Protein AF-A0A5N5L9Y3-F1 (afdb_monomer_lite)

Foldseek 3Di:
DDLDDPLAACDGFPDPDDHLVSSVVVVVVCVVVVVDDLVRQQPDEAEAEGECRLVVRVCVVCVPPPDDVVVVVCCVVPVVCVVVSVVVRVVSVVVSVVSSVVSNRVHYDYYYPPCVCVVVCVVDPPCVVVVVVPPVPDDD

Sequence (140 aa):
MNFAFGGTGIFDTFINAPNMSTQIDFFQQLLEEKAYTKQDLNSSIALVSLAGNDYTTYIQRNGKLQVSLANYILFLAYGVGLPTFTTSLISQLSASLKRIHGFGVRKIASFFKNLFLLSAIAASPNELIQFYAQTDSYYC

InterPro domains:
  IPR036514 SGNH hydrolase superfamily [G3DSA:3.40.50.1110] (1-123)

Structure (mmCIF, N/CA/C/O backbone):
data_AF-A0A5N5L9Y3-F1
#
_entry.id   AF-A0A5N5L9Y3-F1
#
loop_
_atom_site.group_PDB
_atom_site.id
_atom_site.type_symbol
_atom_site.label_atom_id
_atom_site.label_alt_id
_atom_site.label_comp_id
_atom_site.label_asym_id
_atom_site.label_entity_id
_atom_site.label_seq_id
_atom_site.pdbx_PDB_ins_code
_atom_site.Cartn_x
_atom_site.Cartn_y
_atom_site.Cartn_z
_atom_site.occupancy
_atom_site.B_iso_or_equiv
_atom_site.auth_seq_id
_atom_site.auth_comp_id
_atom_site.auth_asym_id
_atom_site.auth_atom_id
_atom_site.pdbx_PDB_model_num
ATOM 1 N N . MET A 1 1 ? -2.492 -8.023 12.074 1.00 89.38 1 MET A N 1
ATOM 2 C CA . MET A 1 1 ? -3.130 -8.147 10.745 1.00 89.38 1 MET A CA 1
ATOM 3 C C . MET A 1 1 ? -2.068 -7.992 9.677 1.00 89.38 1 MET A C 1
ATOM 5 O O . MET A 1 1 ? -1.142 -7.221 9.900 1.00 89.38 1 MET A O 1
ATOM 9 N N . ASN A 1 2 ? -2.189 -8.699 8.555 1.00 94.94 2 ASN A N 1
ATOM 10 C CA . ASN A 1 2 ? -1.291 -8.537 7.415 1.00 94.94 2 ASN A CA 1
ATOM 11 C C . ASN A 1 2 ? -2.106 -8.529 6.117 1.00 94.94 2 ASN A C 1
ATOM 13 O O . ASN A 1 2 ? -2.824 -9.487 5.854 1.00 94.94 2 ASN A O 1
ATOM 17 N N . PHE A 1 3 ? -1.967 -7.462 5.332 1.00 95.94 3 PHE A N 1
ATOM 18 C CA . PHE A 1 3 ? -2.608 -7.304 4.023 1.00 95.94 3 PHE A CA 1
ATOM 19 C C . PHE A 1 3 ? -1.591 -7.325 2.874 1.00 95.94 3 PHE A C 1
ATOM 21 O O . PHE A 1 3 ? -1.976 -7.205 1.717 1.00 95.94 3 PHE A O 1
ATOM 28 N N . ALA A 1 4 ? -0.296 -7.460 3.179 1.00 93.44 4 ALA A N 1
ATOM 29 C CA . ALA A 1 4 ? 0.769 -7.353 2.197 1.00 93.44 4 ALA A CA 1
ATOM 30 C C . ALA A 1 4 ? 0.848 -8.594 1.303 1.00 93.44 4 ALA A C 1
ATOM 32 O O . ALA A 1 4 ? 1.017 -9.714 1.790 1.00 93.44 4 ALA A O 1
ATOM 33 N N . PHE A 1 5 ? 0.823 -8.371 -0.010 1.00 94.00 5 PHE A N 1
ATOM 34 C CA . PHE A 1 5 ? 1.150 -9.385 -1.008 1.00 94.00 5 PHE A CA 1
ATOM 35 C C . PHE A 1 5 ? 2.601 -9.220 -1.468 1.00 94.00 5 PHE A C 1
ATOM 37 O O . PHE A 1 5 ? 3.048 -8.140 -1.851 1.00 94.00 5 PHE A O 1
ATOM 44 N N . GLY A 1 6 ? 3.372 -10.307 -1.402 1.00 90.00 6 GLY A N 1
ATOM 45 C CA . GLY A 1 6 ? 4.766 -10.310 -1.840 1.00 90.00 6 GLY A CA 1
ATOM 46 C C . GLY A 1 6 ? 4.886 -10.049 -3.342 1.00 90.00 6 GLY A C 1
ATOM 47 O O . GLY A 1 6 ? 4.127 -10.595 -4.138 1.00 90.00 6 GLY A O 1
ATOM 48 N N . GLY A 1 7 ? 5.854 -9.220 -3.734 1.00 86.38 7 GLY A N 1
ATOM 49 C CA . GLY A 1 7 ? 6.125 -8.908 -5.140 1.00 86.38 7 GLY A CA 1
ATOM 50 C C . GLY A 1 7 ? 5.190 -7.870 -5.773 1.00 86.38 7 GLY A C 1
ATOM 51 O O . GLY A 1 7 ? 5.476 -7.424 -6.881 1.00 86.38 7 GLY A O 1
ATOM 52 N N . THR A 1 8 ? 4.137 -7.424 -5.078 1.00 93.25 8 THR A N 1
ATOM 53 C CA . THR A 1 8 ? 3.279 -6.317 -5.532 1.00 93.25 8 THR A CA 1
ATOM 54 C C . THR A 1 8 ? 3.880 -4.956 -5.176 1.00 93.25 8 THR A C 1
ATOM 56 O O . THR A 1 8 ? 4.885 -4.863 -4.462 1.00 93.25 8 THR A O 1
ATOM 59 N N . GLY A 1 9 ? 3.266 -3.889 -5.683 1.00 92.81 9 GLY A N 1
ATOM 60 C CA . GLY A 1 9 ? 3.698 -2.511 -5.479 1.00 92.81 9 GLY A CA 1
ATOM 61 C C . GLY A 1 9 ? 2.542 -1.577 -5.143 1.00 92.81 9 GLY A C 1
ATOM 62 O O . GLY A 1 9 ? 1.420 -2.013 -4.864 1.00 92.81 9 GLY A O 1
ATOM 63 N N . ILE A 1 10 ? 2.829 -0.279 -5.183 1.00 94.50 10 ILE A N 1
ATOM 64 C CA . ILE A 1 10 ? 1.796 0.762 -5.222 1.00 94.50 10 ILE A CA 1
ATOM 65 C C . ILE A 1 10 ? 0.987 0.640 -6.509 1.00 94.50 10 ILE A C 1
ATOM 67 O O . ILE A 1 10 ? -0.238 0.734 -6.474 1.00 94.50 10 ILE A O 1
ATOM 71 N N . PHE A 1 11 ? 1.677 0.394 -7.620 1.00 94.50 11 PHE A N 1
ATOM 72 C CA . PHE A 1 11 ? 1.086 0.141 -8.922 1.00 94.50 11 PHE A CA 1
ATOM 73 C C . PHE A 1 11 ? 1.116 -1.351 -9.264 1.00 94.50 11 PHE A C 1
ATOM 75 O O . PHE A 1 11 ? 1.724 -2.176 -8.573 1.00 94.50 11 PHE A O 1
ATOM 82 N N . ASP A 1 12 ? 0.470 -1.698 -10.376 1.00 94.62 12 ASP A N 1
ATOM 83 C CA . ASP A 1 12 ? 0.450 -3.067 -10.875 1.00 94.62 12 ASP A CA 1
ATOM 84 C C . ASP A 1 12 ? 1.827 -3.487 -11.385 1.00 94.62 12 ASP A C 1
ATOM 86 O O . ASP A 1 12 ? 2.390 -2.898 -12.318 1.00 94.62 12 ASP A O 1
ATOM 90 N N . THR A 1 13 ? 2.335 -4.563 -10.793 1.00 89.75 13 THR A N 1
ATOM 91 C CA . THR A 1 13 ? 3.637 -5.162 -11.108 1.00 89.75 13 THR A CA 1
ATOM 92 C C . THR A 1 13 ? 3.487 -6.316 -12.107 1.00 89.75 13 THR A C 1
ATOM 94 O O . THR A 1 13 ? 2.454 -6.457 -12.761 1.00 89.75 13 THR A O 1
ATOM 97 N N . PHE A 1 14 ? 4.516 -7.152 -12.263 1.00 86.31 14 PHE A N 1
ATOM 98 C CA . PHE A 1 14 ? 4.395 -8.425 -12.989 1.00 86.31 14 PHE A CA 1
ATOM 99 C C . PHE A 1 14 ? 3.682 -9.519 -12.195 1.00 86.31 14 PHE A C 1
ATOM 101 O O . PHE A 1 14 ? 3.284 -10.529 -12.771 1.00 86.31 14 PHE A O 1
ATOM 108 N N . ILE A 1 15 ? 3.524 -9.333 -10.885 1.00 89.00 15 ILE A N 1
ATOM 109 C CA . ILE A 1 15 ? 2.747 -10.238 -10.051 1.00 89.00 15 ILE A CA 1
ATOM 110 C C . ILE A 1 15 ? 1.278 -9.839 -10.161 1.00 89.00 15 ILE A C 1
ATOM 112 O O . ILE A 1 15 ? 0.908 -8.721 -9.803 1.00 89.00 15 ILE A O 1
ATOM 116 N N . ASN A 1 16 ? 0.447 -10.766 -10.640 1.00 93.06 16 ASN A N 1
ATOM 117 C CA . ASN A 1 16 ? -1.003 -10.600 -10.691 1.00 93.06 16 ASN A CA 1
ATOM 118 C C . ASN A 1 16 ? -1.613 -10.851 -9.302 1.00 93.06 16 ASN A C 1
ATOM 120 O O . ASN A 1 16 ? -2.180 -11.910 -9.037 1.00 93.06 16 ASN A O 1
ATOM 124 N N . ALA A 1 17 ? -1.411 -9.901 -8.395 1.00 95.19 17 ALA A N 1
ATOM 125 C CA . ALA A 1 17 ? -1.936 -9.919 -7.038 1.00 95.19 17 ALA A CA 1
ATOM 126 C C . ALA A 1 17 ? -2.328 -8.491 -6.605 1.00 95.19 17 ALA A C 1
ATOM 128 O O . ALA A 1 17 ? -1.900 -7.526 -7.244 1.00 95.19 17 ALA A O 1
ATOM 129 N N . PRO A 1 18 ? -3.129 -8.336 -5.534 1.00 97.44 18 PRO A N 1
ATOM 130 C CA . PRO A 1 18 ? -3.629 -7.039 -5.079 1.00 97.44 18 PRO A CA 1
ATOM 131 C C . PRO A 1 18 ? -2.515 -6.009 -4.852 1.00 97.44 18 PRO A C 1
ATOM 133 O O . PRO A 1 18 ? -1.620 -6.225 -4.035 1.00 97.44 18 PRO A O 1
ATOM 136 N N . ASN A 1 19 ? -2.580 -4.872 -5.547 1.00 96.50 19 ASN A N 1
ATOM 137 C CA . ASN A 1 19 ? -1.698 -3.723 -5.314 1.00 96.50 19 ASN A CA 1
ATOM 138 C C . ASN A 1 19 ? -2.026 -3.019 -3.981 1.00 96.50 19 ASN A C 1
ATOM 140 O O . ASN A 1 19 ? -3.033 -3.321 -3.339 1.00 96.50 19 ASN A O 1
ATOM 144 N N . MET A 1 20 ? -1.194 -2.062 -3.557 1.00 96.31 20 MET A N 1
ATOM 145 C CA . MET A 1 20 ? -1.341 -1.406 -2.249 1.00 96.31 20 MET A CA 1
ATOM 146 C C . MET A 1 20 ? -2.729 -0.789 -2.028 1.00 96.31 20 MET A C 1
ATOM 148 O O . MET A 1 20 ? -3.261 -0.898 -0.925 1.00 96.31 20 MET A O 1
ATOM 152 N N . SER A 1 21 ? -3.341 -0.183 -3.052 1.00 97.31 21 SER A N 1
ATOM 153 C CA . SER A 1 21 ? -4.691 0.377 -2.905 1.00 97.31 21 SER A CA 1
ATOM 154 C C . SER A 1 21 ? -5.707 -0.715 -2.581 1.00 97.31 21 SER A C 1
ATOM 156 O O . SER A 1 21 ? -6.468 -0.574 -1.630 1.00 97.31 21 SER A O 1
ATOM 158 N N . THR A 1 22 ? -5.652 -1.834 -3.303 1.00 98.12 22 THR A N 1
ATOM 159 C CA . THR A 1 22 ? -6.549 -2.976 -3.073 1.00 98.12 22 THR A CA 1
ATOM 160 C C . THR A 1 22 ? -6.315 -3.601 -1.691 1.00 98.12 22 THR A C 1
ATOM 162 O O . THR A 1 22 ? -7.254 -3.971 -0.993 1.00 98.12 22 THR A O 1
ATOM 165 N N . GLN A 1 23 ? -5.058 -3.673 -1.241 1.00 98.00 23 GLN A N 1
ATOM 166 C CA . GLN A 1 23 ? -4.718 -4.137 0.110 1.00 98.00 23 GLN A CA 1
ATOM 167 C C . GLN A 1 23 ? -5.301 -3.225 1.203 1.00 98.00 23 GLN A C 1
ATOM 169 O O . GLN A 1 23 ? -5.746 -3.709 2.243 1.00 98.00 23 GLN A O 1
ATOM 174 N N . ILE A 1 24 ? -5.326 -1.909 0.968 1.00 98.19 24 ILE A N 1
ATOM 175 C CA . ILE A 1 24 ? -5.968 -0.928 1.855 1.00 98.19 24 ILE A CA 1
ATOM 176 C C . ILE A 1 24 ? -7.494 -1.067 1.813 1.00 98.19 24 ILE A C 1
ATOM 178 O O . ILE A 1 24 ? -8.131 -0.910 2.853 1.00 98.19 24 ILE A O 1
ATOM 182 N N . ASP A 1 25 ? -8.077 -1.406 0.661 1.00 98.38 25 ASP A N 1
ATOM 183 C CA . ASP A 1 25 ? -9.515 -1.668 0.540 1.00 98.38 25 ASP A CA 1
ATOM 184 C C . ASP A 1 25 ? -9.934 -2.882 1.386 1.00 98.38 25 ASP A C 1
ATOM 186 O O . ASP A 1 25 ? -10.945 -2.818 2.083 1.00 98.38 25 ASP A O 1
ATOM 190 N N . PHE A 1 26 ? -9.119 -3.944 1.440 1.00 98.12 26 PHE A N 1
ATOM 191 C CA . PHE A 1 26 ? -9.367 -5.070 2.354 1.00 98.12 26 PHE A CA 1
ATOM 192 C C . PHE A 1 26 ? -9.358 -4.648 3.823 1.00 98.12 26 PHE A C 1
ATOM 194 O O . PHE A 1 26 ? -10.176 -5.120 4.612 1.00 98.12 26 PHE A O 1
ATOM 201 N N . PHE A 1 27 ? -8.449 -3.746 4.207 1.00 97.62 27 PHE A N 1
ATOM 202 C CA . PHE A 1 27 ? -8.464 -3.201 5.560 1.00 97.62 27 PHE A CA 1
ATOM 203 C C . PHE A 1 27 ? -9.729 -2.375 5.807 1.00 97.62 27 PHE A C 1
ATOM 205 O O . PHE A 1 27 ? -10.373 -2.564 6.835 1.00 97.62 27 PHE A O 1
ATOM 212 N N . GLN A 1 28 ? -10.118 -1.516 4.860 1.00 97.94 28 GLN A N 1
ATOM 213 C CA . GLN A 1 28 ? -11.337 -0.713 4.958 1.00 97.94 28 GLN A CA 1
ATOM 214 C C . GLN A 1 28 ? -12.583 -1.587 5.144 1.00 97.94 28 GLN A C 1
ATOM 216 O O . GLN A 1 28 ? -13.399 -1.287 6.013 1.00 97.94 28 GLN A O 1
ATOM 221 N N . GLN A 1 29 ? -12.694 -2.691 4.402 1.00 97.94 29 GLN A N 1
ATOM 222 C CA . GLN A 1 29 ? -13.818 -3.618 4.516 1.00 97.94 29 GLN A CA 1
ATOM 223 C C . GLN A 1 29 ? -13.984 -4.149 5.950 1.00 97.94 29 GLN A C 1
ATOM 225 O O . GLN A 1 29 ? -15.088 -4.136 6.490 1.00 97.94 29 GLN A O 1
ATOM 230 N N . LEU A 1 30 ? -12.892 -4.526 6.625 1.00 96.94 30 LEU A N 1
ATOM 231 C CA . LEU A 1 30 ? -12.959 -4.979 8.023 1.00 96.94 30 LEU A CA 1
ATOM 232 C C . LEU A 1 30 ? -13.457 -3.885 8.980 1.00 96.94 30 LEU A C 1
ATOM 234 O O . LEU A 1 30 ? -14.078 -4.182 10.003 1.00 96.94 30 LEU A O 1
ATOM 238 N N . LEU A 1 31 ? -13.195 -2.613 8.671 1.00 96.25 31 LEU A N 1
ATOM 239 C CA . LEU A 1 31 ? -13.703 -1.490 9.463 1.00 96.25 31 LEU A CA 1
ATOM 240 C C . LEU A 1 31 ? -15.201 -1.279 9.245 1.00 96.25 31 LEU A C 1
ATOM 242 O O . LEU A 1 31 ? -15.926 -1.009 10.202 1.00 96.25 31 LEU A O 1
ATOM 246 N N . GLU A 1 32 ? -15.667 -1.431 8.007 1.00 96.69 32 GLU A N 1
ATOM 247 C CA . GLU A 1 32 ? -17.088 -1.357 7.650 1.00 96.69 32 GLU A CA 1
ATOM 248 C C . GLU A 1 32 ? -17.889 -2.493 8.302 1.00 96.69 32 GLU A C 1
ATOM 250 O O . GLU A 1 32 ? -18.987 -2.270 8.818 1.00 96.69 32 GLU A O 1
ATOM 255 N N . GLU A 1 33 ? -17.287 -3.679 8.399 1.00 97.19 33 GLU A N 1
ATOM 256 C CA . GLU A 1 33 ? -17.811 -4.842 9.125 1.00 97.19 33 GLU A CA 1
ATOM 257 C C . GLU A 1 33 ? -17.705 -4.704 10.657 1.00 97.19 33 GLU A C 1
ATOM 259 O O . GLU A 1 33 ? -18.145 -5.583 11.398 1.00 97.19 33 GLU A O 1
ATOM 264 N N . LYS A 1 34 ? -17.164 -3.581 11.155 1.00 95.56 34 LYS A N 1
ATOM 265 C CA . LYS A 1 34 ? -16.968 -3.284 12.584 1.00 95.56 34 LYS A CA 1
ATOM 266 C C . LYS A 1 34 ? -16.127 -4.338 13.311 1.00 95.56 34 LYS A C 1
ATOM 268 O O . LYS A 1 34 ? -16.292 -4.530 14.515 1.00 95.56 34 LYS A O 1
ATOM 273 N N . ALA A 1 35 ? -15.190 -4.976 12.609 1.00 96.50 35 ALA A N 1
ATOM 274 C CA . ALA A 1 35 ? -14.263 -5.935 13.206 1.00 96.50 35 ALA A CA 1
ATOM 275 C C . ALA A 1 35 ? -13.325 -5.288 14.246 1.00 96.50 35 ALA A C 1
ATOM 277 O O . ALA A 1 35 ? -12.779 -5.987 15.097 1.00 96.50 35 ALA A O 1
ATOM 278 N N . TYR A 1 36 ? -13.156 -3.958 14.194 1.00 95.75 36 TYR A N 1
ATOM 279 C CA . TYR A 1 36 ? -12.317 -3.182 15.108 1.00 95.75 36 TYR A CA 1
ATOM 280 C C . TYR A 1 36 ? -13.039 -1.943 15.631 1.00 95.75 36 TYR A C 1
ATOM 282 O O . TYR A 1 36 ? -13.744 -1.242 14.901 1.00 95.75 36 TYR A O 1
ATOM 290 N N . THR A 1 37 ? -12.824 -1.636 16.907 1.00 96.25 37 THR A N 1
ATOM 291 C CA . THR A 1 37 ? -13.341 -0.425 17.543 1.00 96.25 37 THR A CA 1
ATOM 292 C C . THR A 1 37 ? -12.440 0.779 17.266 1.00 96.25 37 THR A C 1
ATOM 294 O O . THR A 1 37 ? -11.266 0.657 16.917 1.00 96.25 37 THR A O 1
ATOM 297 N N . LYS A 1 38 ? -12.953 1.992 17.512 1.00 94.38 38 LYS A N 1
ATOM 298 C CA . LYS A 1 38 ? -12.141 3.221 17.432 1.00 94.38 38 LYS A CA 1
ATOM 299 C C . LYS A 1 38 ? -10.925 3.192 18.366 1.00 94.38 38 LYS A C 1
ATOM 301 O O . LYS A 1 38 ? -9.901 3.789 18.043 1.00 94.38 38 LYS A O 1
ATOM 306 N N . GLN A 1 39 ? -11.037 2.529 19.518 1.00 96.62 39 GLN A N 1
ATOM 307 C CA . GLN A 1 39 ? -9.942 2.404 20.480 1.00 96.62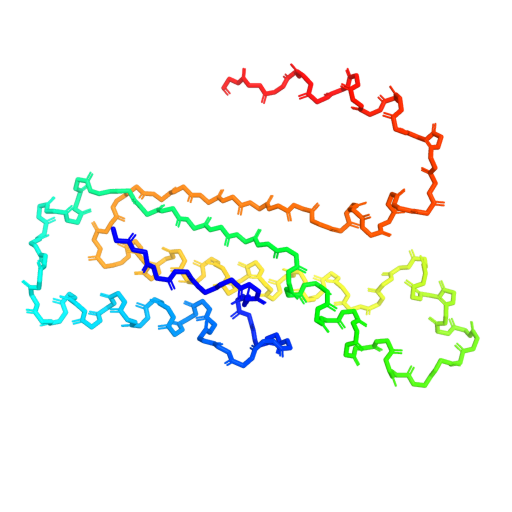 39 GLN A CA 1
ATOM 308 C C . GLN A 1 39 ? -8.842 1.471 19.959 1.00 96.62 39 GLN A C 1
ATOM 310 O O . GLN A 1 39 ? -7.660 1.805 20.079 1.00 96.62 39 GLN A O 1
ATOM 315 N N . ASP A 1 40 ? -9.222 0.363 19.317 1.00 96.56 40 ASP A N 1
ATOM 316 C CA . ASP A 1 40 ? -8.275 -0.551 18.668 1.00 96.56 40 ASP A CA 1
ATOM 317 C C . ASP A 1 40 ? -7.466 0.190 17.598 1.00 96.56 40 ASP A C 1
ATOM 319 O O . ASP A 1 40 ? -6.238 0.139 17.585 1.00 96.56 40 ASP A O 1
ATOM 323 N N . LEU A 1 41 ? -8.140 0.977 16.754 1.00 96.56 41 LEU A N 1
ATOM 324 C CA . LEU A 1 41 ? -7.481 1.746 15.694 1.00 96.56 41 LEU A CA 1
ATOM 325 C C . LEU A 1 41 ? -6.549 2.823 16.256 1.00 96.56 41 LEU A C 1
ATOM 327 O O . LEU A 1 41 ? -5.409 2.942 15.808 1.00 96.56 41 LEU A O 1
ATOM 331 N N . ASN A 1 42 ? -6.990 3.564 17.274 1.00 95.94 42 ASN A N 1
ATOM 332 C CA . ASN A 1 42 ? -6.197 4.637 17.878 1.00 95.94 42 ASN A CA 1
ATOM 333 C C . ASN A 1 42 ? -4.913 4.113 18.551 1.00 95.94 42 ASN A C 1
ATOM 335 O O . ASN A 1 42 ? -3.864 4.754 18.496 1.00 95.94 42 ASN A O 1
ATOM 339 N N . SER A 1 43 ? -4.983 2.927 19.159 1.00 96.50 43 SER A N 1
ATOM 340 C CA . SER A 1 43 ? -3.833 2.289 19.813 1.00 96.50 43 SER A CA 1
ATOM 341 C C . SER A 1 43 ? -2.917 1.519 18.852 1.00 96.50 43 SER A C 1
ATOM 343 O O . SER A 1 43 ? -1.779 1.213 19.215 1.00 96.50 43 SER A O 1
ATOM 345 N N . SER A 1 44 ? -3.374 1.246 17.628 1.00 96.38 44 SER A N 1
ATOM 346 C CA . SER A 1 44 ? -2.623 0.495 16.621 1.00 96.38 44 SER A CA 1
ATOM 347 C C . SER A 1 44 ? -1.503 1.297 15.944 1.00 96.38 44 SER A C 1
ATOM 349 O O . SER A 1 44 ? -1.456 2.531 15.977 1.00 96.38 44 SER A O 1
ATOM 351 N N . ILE A 1 45 ? -0.593 0.564 15.299 1.00 96.62 45 ILE A N 1
ATOM 352 C CA . ILE A 1 45 ? 0.438 1.102 14.411 1.00 96.62 45 ILE A CA 1
ATOM 353 C C . ILE A 1 45 ? 0.262 0.439 13.045 1.00 96.62 45 ILE A C 1
ATOM 355 O O . ILE A 1 45 ? 0.250 -0.790 12.956 1.00 96.62 45 ILE A O 1
ATOM 359 N N . ALA A 1 46 ? 0.165 1.235 11.981 1.00 96.81 46 ALA A N 1
ATOM 360 C CA . ALA A 1 46 ? 0.257 0.724 10.619 1.00 96.81 46 ALA A CA 1
ATOM 361 C C . ALA A 1 46 ? 1.718 0.712 10.166 1.00 96.81 46 ALA A C 1
ATOM 363 O O . ALA A 1 46 ? 2.389 1.745 10.171 1.00 96.81 46 ALA A O 1
ATOM 364 N N . LEU A 1 47 ? 2.194 -0.458 9.747 1.00 95.31 47 LEU A N 1
ATOM 365 C CA . LEU A 1 47 ? 3.485 -0.615 9.092 1.00 95.31 47 LEU A CA 1
ATOM 366 C C . LEU A 1 47 ? 3.267 -0.673 7.579 1.00 95.31 47 LEU A C 1
ATOM 368 O O . LEU A 1 47 ? 2.636 -1.604 7.083 1.00 95.31 47 LEU A O 1
ATOM 372 N N . VAL A 1 48 ? 3.798 0.308 6.851 1.00 93.06 48 VAL A N 1
ATOM 373 C CA . VAL A 1 48 ? 3.714 0.376 5.387 1.00 93.06 48 VAL A CA 1
ATOM 374 C C . VAL A 1 48 ? 5.115 0.246 4.808 1.00 93.06 48 VAL A C 1
ATOM 376 O O . VAL A 1 48 ? 6.004 1.035 5.115 1.00 93.06 48 VAL A O 1
ATOM 379 N N . SER A 1 49 ? 5.331 -0.765 3.973 1.00 89.50 49 SER A N 1
ATOM 380 C CA . SER A 1 49 ? 6.631 -1.017 3.352 1.00 89.50 49 SER A CA 1
ATOM 381 C C . SER A 1 49 ? 6.524 -0.870 1.847 1.00 89.50 49 SER A C 1
ATOM 383 O O . SER A 1 49 ? 5.681 -1.510 1.217 1.00 89.50 49 SER A O 1
ATOM 385 N N . LEU A 1 50 ? 7.399 -0.044 1.277 1.00 81.75 50 LEU A N 1
ATOM 386 C CA . LEU A 1 50 ? 7.607 0.025 -0.155 1.00 81.75 50 LEU A CA 1
ATOM 387 C C . LEU A 1 50 ? 8.921 -0.661 -0.536 1.00 81.75 50 LEU A C 1
ATOM 389 O O . LEU A 1 50 ? 10.010 -0.254 -0.121 1.00 81.75 50 LEU A O 1
ATOM 393 N N . ALA A 1 51 ? 8.799 -1.688 -1.371 1.00 78.56 51 ALA A N 1
ATOM 394 C CA . ALA A 1 51 ? 9.916 -2.382 -1.993 1.00 78.56 51 ALA A CA 1
ATOM 395 C C . ALA A 1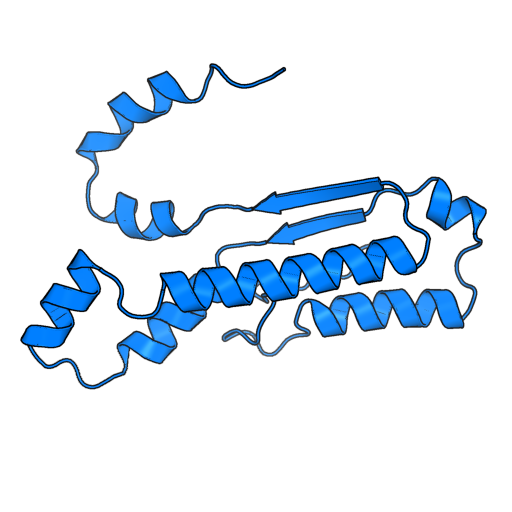 51 ? 10.155 -1.887 -3.431 1.00 78.56 51 ALA A C 1
ATOM 397 O O . ALA A 1 51 ? 9.338 -1.187 -4.022 1.00 78.56 51 ALA A O 1
ATOM 398 N N . GLY A 1 52 ? 11.267 -2.305 -4.037 1.00 77.94 52 GLY A N 1
ATOM 399 C CA . GLY A 1 52 ? 11.644 -1.925 -5.404 1.00 77.94 52 GLY A CA 1
ATOM 400 C C . GLY A 1 52 ? 10.842 -2.575 -6.540 1.00 77.94 52 GLY A C 1
ATOM 401 O O . GLY A 1 52 ? 11.303 -2.540 -7.681 1.00 77.94 52 GLY A O 1
ATOM 402 N N . ASN A 1 53 ? 9.683 -3.184 -6.270 1.00 87.00 53 ASN A N 1
ATOM 403 C CA . ASN A 1 53 ? 8.895 -3.899 -7.285 1.00 87.00 53 ASN A CA 1
ATOM 404 C C . ASN A 1 53 ? 8.322 -2.943 -8.341 1.00 87.00 53 ASN A C 1
ATOM 406 O O . ASN A 1 53 ? 8.368 -3.243 -9.535 1.00 87.00 53 ASN A O 1
ATOM 410 N N . ASP A 1 54 ? 7.849 -1.770 -7.913 1.00 88.56 54 ASP A N 1
ATOM 411 C CA . ASP A 1 54 ? 7.366 -0.702 -8.792 1.00 88.56 54 ASP A CA 1
ATOM 412 C C . ASP A 1 54 ? 8.473 -0.215 -9.739 1.00 88.56 54 ASP A C 1
ATOM 414 O O . ASP A 1 54 ? 8.278 -0.151 -10.952 1.00 88.56 54 ASP A O 1
ATOM 418 N N . TYR A 1 55 ? 9.670 0.038 -9.202 1.00 81.88 55 TYR A N 1
ATOM 419 C CA . TYR A 1 55 ? 10.842 0.433 -9.989 1.00 81.88 55 TYR A CA 1
ATOM 420 C C . TYR A 1 55 ? 11.281 -0.653 -10.971 1.00 81.88 55 TYR A C 1
ATOM 422 O O . TYR A 1 55 ? 11.501 -0.363 -12.145 1.00 81.88 55 TYR A O 1
ATOM 430 N N . THR A 1 56 ? 11.358 -1.906 -10.519 1.00 79.38 56 THR A N 1
ATOM 431 C CA . THR A 1 56 ? 11.710 -3.049 -11.378 1.00 79.38 56 THR A CA 1
ATOM 432 C C . THR A 1 56 ? 10.707 -3.191 -12.523 1.00 79.38 56 THR A C 1
ATOM 434 O O . THR A 1 56 ? 11.096 -3.357 -13.678 1.00 79.38 56 THR A O 1
ATOM 437 N N . THR A 1 57 ? 9.413 -3.051 -12.221 1.00 84.12 57 THR A N 1
ATOM 438 C CA . THR A 1 57 ? 8.340 -3.107 -13.220 1.00 84.12 57 THR A CA 1
ATOM 439 C C . THR A 1 57 ? 8.435 -1.957 -14.212 1.00 84.12 57 THR A C 1
ATOM 441 O O . THR A 1 57 ? 8.380 -2.186 -15.420 1.00 84.12 57 THR A O 1
ATOM 444 N N . TYR A 1 58 ? 8.617 -0.730 -13.723 1.00 82.56 58 TYR A N 1
ATOM 445 C CA . TYR A 1 58 ? 8.777 0.452 -14.561 1.00 82.56 58 TYR A CA 1
ATOM 446 C C . TYR A 1 58 ? 9.966 0.302 -15.514 1.00 82.56 58 TYR A C 1
ATOM 448 O O . TYR A 1 58 ? 9.815 0.501 -16.718 1.00 82.56 58 TYR A O 1
ATOM 456 N N . ILE A 1 59 ? 11.128 -0.111 -15.004 1.00 76.69 59 ILE A N 1
ATOM 457 C CA . ILE A 1 59 ? 12.342 -0.314 -15.800 1.00 76.69 59 ILE A CA 1
ATOM 458 C C . ILE A 1 59 ? 12.120 -1.386 -16.872 1.00 76.69 59 ILE A C 1
ATOM 460 O O . ILE A 1 59 ? 12.426 -1.156 -18.036 1.00 76.69 59 ILE A O 1
ATOM 464 N N . GLN A 1 60 ? 11.546 -2.537 -16.521 1.00 75.25 60 GLN A N 1
ATOM 465 C CA . GLN A 1 60 ? 11.353 -3.634 -17.474 1.00 75.25 60 GLN A CA 1
ATOM 466 C C . GLN A 1 60 ? 10.259 -3.354 -18.517 1.00 75.25 60 GLN A C 1
ATOM 468 O O . GLN A 1 60 ? 10.380 -3.801 -19.658 1.00 75.25 60 GLN A O 1
ATOM 473 N N . ARG A 1 61 ? 9.193 -2.620 -18.163 1.00 79.38 61 ARG A N 1
ATOM 474 C CA . ARG A 1 61 ? 8.145 -2.220 -19.120 1.00 79.38 61 ARG A CA 1
ATOM 475 C C . ARG A 1 61 ? 8.643 -1.139 -20.079 1.00 79.38 61 ARG A C 1
ATOM 477 O O . ARG A 1 61 ? 8.395 -1.243 -21.276 1.00 79.38 61 ARG A O 1
ATOM 484 N N . ASN A 1 62 ? 9.380 -0.149 -19.577 1.00 70.75 62 ASN A N 1
ATOM 485 C CA . ASN A 1 62 ? 9.873 0.967 -20.390 1.00 70.75 62 ASN A CA 1
ATOM 486 C C . ASN A 1 62 ? 11.195 0.664 -21.111 1.00 70.75 62 ASN A C 1
ATOM 488 O O . ASN A 1 62 ? 11.467 1.252 -22.150 1.00 70.75 62 ASN A O 1
ATOM 492 N N . GLY A 1 63 ? 11.976 -0.314 -20.647 1.00 55.88 63 GLY A N 1
ATOM 493 C CA . GLY A 1 63 ? 13.154 -0.833 -21.353 1.00 55.88 63 GLY A CA 1
ATOM 494 C C . GLY A 1 63 ? 12.828 -1.603 -22.641 1.00 55.88 63 GLY A C 1
ATOM 495 O O . GLY A 1 63 ? 13.734 -1.938 -23.396 1.00 55.88 63 GLY A O 1
ATOM 496 N N . LYS A 1 64 ? 11.541 -1.870 -22.919 1.00 51.62 64 LYS A N 1
ATOM 497 C CA . LYS A 1 64 ? 11.052 -2.402 -24.205 1.00 51.62 64 LYS A CA 1
ATOM 498 C C . LYS A 1 64 ? 10.722 -1.311 -25.235 1.00 51.62 64 LYS A C 1
ATOM 500 O O . LYS A 1 64 ? 10.320 -1.646 -26.349 1.00 51.62 64 LYS A O 1
ATOM 505 N N . LEU A 1 65 ? 10.887 -0.026 -24.903 1.00 45.59 65 LEU A N 1
ATOM 506 C CA . LEU A 1 65 ? 10.922 1.038 -25.910 1.00 45.59 65 LEU A CA 1
ATOM 507 C C . LEU A 1 65 ? 12.122 0.767 -26.824 1.00 45.59 65 LEU A C 1
ATOM 509 O O . LEU A 1 65 ? 13.237 0.631 -26.329 1.00 45.59 65 LEU A O 1
ATOM 513 N N . GLN A 1 66 ? 11.885 0.637 -28.134 1.00 43.44 66 GLN A N 1
ATOM 514 C CA . GLN A 1 66 ? 12.911 0.338 -29.139 1.00 43.44 66 GLN A CA 1
ATOM 515 C C . GLN A 1 66 ? 14.186 1.146 -28.871 1.00 43.44 66 GLN A C 1
ATOM 517 O O . GLN A 1 66 ? 14.207 2.377 -28.965 1.00 43.44 66 GLN A O 1
ATOM 522 N N . VAL A 1 67 ? 15.240 0.435 -28.479 1.00 46.91 67 VAL A N 1
ATOM 523 C CA . VAL A 1 67 ? 16.509 1.031 -28.082 1.00 46.91 67 VAL A CA 1
ATOM 524 C C . VAL A 1 67 ? 17.214 1.515 -29.345 1.00 46.91 67 VAL A C 1
ATOM 526 O O . VAL A 1 67 ? 17.924 0.769 -30.010 1.00 46.91 67 VAL A O 1
ATOM 529 N N . SER A 1 68 ? 17.011 2.784 -29.689 1.00 53.91 68 SER A N 1
ATOM 530 C CA . SER A 1 68 ? 17.996 3.527 -30.471 1.00 53.91 68 SER A CA 1
ATOM 531 C C . SER A 1 68 ? 19.232 3.745 -29.595 1.00 53.91 68 SER A C 1
ATOM 533 O O . SER A 1 68 ? 19.101 4.034 -28.404 1.00 53.91 68 SER A O 1
ATOM 535 N N . LEU A 1 69 ? 20.431 3.635 -30.170 1.00 55.97 69 LEU A N 1
ATOM 536 C CA . LEU A 1 69 ? 21.711 3.792 -29.465 1.00 55.97 69 LEU A CA 1
ATOM 537 C C . LEU A 1 69 ? 21.801 5.125 -28.681 1.00 55.97 69 LEU A C 1
ATOM 539 O O . LEU A 1 69 ? 22.442 5.190 -27.636 1.00 55.97 6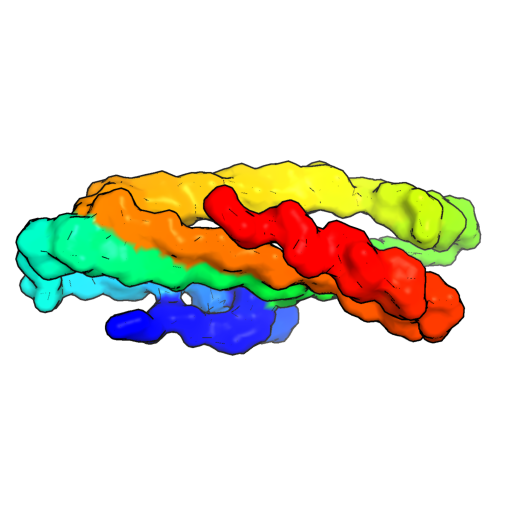9 LEU A O 1
ATOM 543 N N . ALA A 1 70 ? 21.082 6.162 -29.129 1.00 54.47 70 ALA A N 1
ATOM 544 C CA . ALA A 1 70 ? 20.961 7.446 -28.434 1.00 54.47 70 ALA A CA 1
ATOM 545 C C . ALA A 1 70 ? 20.103 7.374 -27.151 1.00 54.47 70 ALA A C 1
ATOM 547 O O . ALA A 1 70 ? 20.433 7.997 -26.142 1.00 54.47 70 ALA A O 1
ATOM 548 N N . ASN A 1 71 ? 19.038 6.566 -27.156 1.00 53.66 71 ASN A N 1
ATOM 549 C CA . ASN A 1 71 ? 18.192 6.338 -25.981 1.00 53.66 71 ASN A CA 1
ATOM 550 C C . ASN A 1 71 ? 18.872 5.420 -24.966 1.00 53.66 71 ASN A C 1
ATOM 552 O O . ASN A 1 71 ? 18.602 5.548 -23.779 1.00 53.66 71 ASN A O 1
ATOM 556 N N . TYR A 1 72 ? 19.776 4.539 -25.406 1.00 54.34 72 TYR A N 1
ATOM 557 C CA . TYR A 1 72 ? 20.580 3.713 -24.506 1.00 54.34 72 TYR A CA 1
ATOM 558 C C . TYR A 1 72 ? 21.457 4.586 -23.605 1.00 54.34 72 TYR A C 1
ATOM 560 O O . TYR A 1 72 ? 21.378 4.476 -22.389 1.00 54.34 72 TYR A O 1
ATOM 568 N N . ILE A 1 73 ? 22.211 5.531 -24.174 1.00 57.09 73 ILE A N 1
ATOM 569 C CA . ILE A 1 73 ? 23.101 6.400 -23.389 1.00 57.09 73 ILE A CA 1
ATOM 570 C C . ILE A 1 73 ? 22.308 7.314 -22.441 1.00 57.09 73 ILE A C 1
ATOM 572 O O . ILE A 1 73 ? 22.694 7.459 -21.286 1.00 57.09 73 ILE A O 1
ATOM 576 N N . LEU A 1 74 ? 21.165 7.867 -22.865 1.00 51.50 74 LEU A N 1
ATOM 577 C CA . LEU A 1 74 ? 20.301 8.668 -21.982 1.00 51.50 74 LEU A CA 1
ATOM 578 C C . LEU A 1 74 ? 19.581 7.830 -20.914 1.00 51.50 74 LEU A C 1
ATOM 580 O O . LEU A 1 74 ? 19.362 8.309 -19.805 1.00 51.50 74 LEU A O 1
A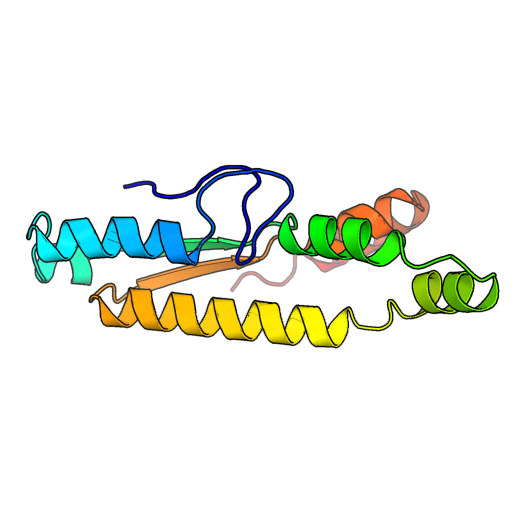TOM 584 N N . PHE A 1 75 ? 19.223 6.583 -21.216 1.00 55.34 75 PHE A N 1
ATOM 585 C CA . PHE A 1 75 ? 18.658 5.652 -20.242 1.00 55.34 75 PHE A CA 1
ATOM 586 C C . PHE A 1 75 ? 19.703 5.249 -19.194 1.00 55.34 75 PHE A C 1
ATOM 588 O O . PHE A 1 75 ? 19.394 5.279 -18.005 1.00 55.34 75 PHE A O 1
ATOM 595 N N . LEU A 1 76 ? 20.942 4.966 -19.617 1.00 56.06 76 LEU A N 1
ATOM 596 C CA . LEU A 1 76 ? 22.048 4.638 -18.715 1.00 56.06 76 LEU A CA 1
ATOM 597 C C . LEU A 1 76 ? 22.529 5.844 -17.894 1.00 56.06 76 LEU A C 1
ATOM 599 O O . LEU A 1 76 ? 22.938 5.662 -16.752 1.00 56.06 76 LEU A O 1
ATOM 603 N N . ALA A 1 77 ? 22.474 7.058 -18.450 1.00 51.00 77 ALA A N 1
ATOM 604 C CA . ALA A 1 77 ? 22.960 8.265 -17.783 1.00 51.00 77 ALA A CA 1
ATOM 605 C C . ALA A 1 77 ? 21.888 9.003 -16.956 1.00 51.00 77 ALA A C 1
ATOM 607 O O . ALA A 1 77 ? 22.229 9.619 -15.950 1.00 51.00 77 ALA A O 1
ATOM 608 N N . TYR A 1 78 ? 20.607 8.965 -17.356 1.00 50.22 78 TYR A N 1
ATOM 609 C CA . TYR A 1 78 ? 19.573 9.850 -16.790 1.00 50.22 78 TYR A CA 1
ATOM 610 C C . TYR A 1 78 ? 18.200 9.218 -16.546 1.00 50.22 78 TYR A C 1
ATOM 612 O O . TYR A 1 78 ? 17.346 9.892 -15.971 1.00 50.22 78 TYR A O 1
ATOM 620 N N . GLY A 1 79 ? 17.951 7.967 -16.959 1.00 57.28 79 GLY A N 1
ATOM 621 C CA . GLY A 1 79 ? 16.673 7.290 -16.717 1.00 57.28 79 GLY A CA 1
ATOM 622 C C . GLY A 1 79 ? 15.465 8.172 -17.052 1.00 57.28 79 GLY A C 1
ATOM 623 O O . GLY A 1 79 ? 14.659 8.465 -16.172 1.00 57.28 79 GLY A O 1
ATOM 624 N N . VAL A 1 80 ? 15.367 8.668 -18.291 1.00 57.56 80 VAL A N 1
ATOM 625 C CA . VAL A 1 80 ? 14.298 9.592 -18.715 1.00 57.56 80 VAL A CA 1
ATOM 626 C C . VAL A 1 80 ? 12.924 9.064 -18.260 1.00 57.56 80 VAL A C 1
ATOM 628 O O . VAL A 1 80 ? 12.532 7.943 -18.580 1.00 57.56 80 VAL A O 1
ATOM 631 N N . GLY A 1 81 ? 12.217 9.854 -17.444 1.00 69.50 81 GLY A N 1
ATOM 632 C CA . GLY A 1 81 ? 10.915 9.510 -16.854 1.00 69.50 81 GLY A CA 1
ATOM 633 C C . GLY A 1 81 ? 10.961 8.862 -15.462 1.00 69.50 81 GLY A C 1
ATOM 634 O O . GLY A 1 81 ? 9.942 8.852 -14.776 1.00 69.50 81 GLY A O 1
ATOM 635 N N . LEU A 1 82 ? 12.122 8.400 -14.990 1.00 74.06 82 LEU A N 1
ATOM 636 C CA . LEU A 1 82 ? 12.278 7.856 -13.641 1.00 74.06 82 LEU A CA 1
ATOM 637 C C . LEU A 1 82 ? 11.962 8.893 -12.551 1.00 74.06 82 LEU A C 1
ATOM 639 O O . LEU A 1 82 ? 11.194 8.546 -11.660 1.00 74.06 82 LEU A O 1
ATOM 643 N N . PRO A 1 83 ? 12.422 10.163 -12.621 1.00 75.25 83 PRO A N 1
ATOM 644 C CA . PRO A 1 83 ? 12.023 11.171 -11.638 1.00 75.25 83 PRO A CA 1
ATOM 645 C C . PRO A 1 83 ? 10.507 11.392 -11.610 1.00 75.25 83 PRO A C 1
ATOM 647 O O . PRO A 1 83 ? 9.908 11.423 -10.540 1.00 75.25 83 PRO A O 1
ATOM 650 N N . THR A 1 84 ? 9.863 11.471 -12.779 1.00 80.19 84 THR A N 1
ATOM 651 C CA . THR A 1 84 ? 8.403 11.611 -12.893 1.00 80.19 84 THR A CA 1
ATOM 652 C C . THR A 1 84 ? 7.676 10.404 -12.302 1.00 80.19 84 THR A C 1
ATOM 654 O O . THR A 1 84 ? 6.696 10.565 -11.573 1.00 80.19 84 THR A O 1
ATOM 657 N N . PHE A 1 85 ? 8.174 9.194 -12.563 1.00 82.44 85 PHE A N 1
ATOM 658 C CA . PHE A 1 85 ? 7.655 7.970 -11.965 1.00 82.44 85 PHE A CA 1
ATOM 659 C C . PHE A 1 85 ? 7.823 7.967 -10.443 1.00 82.44 85 PHE A C 1
ATOM 661 O O . PHE A 1 85 ? 6.857 7.712 -9.729 1.00 82.44 85 PHE A O 1
ATOM 668 N N . THR A 1 86 ? 9.004 8.330 -9.934 1.00 82.38 86 THR A N 1
ATOM 669 C CA . THR A 1 86 ? 9.267 8.489 -8.500 1.00 82.38 86 THR A CA 1
ATOM 670 C C . THR A 1 86 ? 8.300 9.491 -7.873 1.00 82.38 86 THR A C 1
ATOM 672 O O . THR A 1 86 ? 7.722 9.202 -6.828 1.00 82.38 86 THR A O 1
ATOM 675 N N . THR A 1 87 ? 8.057 10.639 -8.514 1.00 82.94 87 THR A N 1
ATOM 676 C CA . THR A 1 87 ? 7.076 11.627 -8.043 1.00 82.94 87 THR A CA 1
ATOM 677 C C . THR A 1 87 ? 5.666 11.037 -7.982 1.00 82.94 87 THR A C 1
ATOM 679 O O . THR A 1 87 ? 4.975 11.218 -6.980 1.00 82.94 87 THR A O 1
ATOM 682 N N . SER A 1 88 ? 5.243 10.301 -9.013 1.00 88.69 88 SER A N 1
ATOM 683 C CA . SER A 1 88 ? 3.937 9.628 -9.038 1.00 88.69 88 SER A CA 1
ATOM 684 C C . SER A 1 88 ? 3.808 8.584 -7.923 1.00 88.69 88 SER A C 1
ATOM 686 O O . SER A 1 88 ? 2.817 8.568 -7.193 1.00 88.69 88 SER A O 1
ATOM 688 N N . LEU A 1 89 ? 4.848 7.774 -7.726 1.00 89.06 89 LEU A N 1
ATOM 689 C CA . LEU A 1 89 ? 4.922 6.752 -6.688 1.00 89.06 89 LEU A CA 1
ATOM 690 C C . LEU A 1 89 ? 4.829 7.371 -5.287 1.00 89.06 89 LEU A C 1
ATOM 692 O O . LEU A 1 89 ? 4.027 6.925 -4.468 1.00 89.06 89 LEU A O 1
ATOM 696 N N . ILE A 1 90 ? 5.590 8.436 -5.016 1.00 88.06 90 ILE A N 1
ATOM 697 C CA . ILE A 1 90 ? 5.535 9.164 -3.738 1.00 88.06 90 ILE A CA 1
ATOM 698 C C . ILE A 1 90 ? 4.152 9.792 -3.525 1.00 88.06 90 ILE A C 1
ATOM 700 O O . ILE A 1 90 ? 3.622 9.748 -2.414 1.00 88.06 90 ILE A O 1
ATOM 704 N N . SER A 1 91 ? 3.546 10.352 -4.576 1.00 90.56 91 SER A N 1
ATOM 705 C CA . SER A 1 91 ? 2.206 10.942 -4.507 1.00 90.56 91 SER A CA 1
ATOM 706 C C . SER A 1 91 ? 1.156 9.904 -4.097 1.00 90.56 91 SER A C 1
ATOM 708 O O . SER A 1 91 ? 0.397 10.129 -3.150 1.00 90.56 91 SER A O 1
ATOM 710 N N . GLN A 1 92 ? 1.173 8.732 -4.734 1.00 94.31 92 GLN A N 1
ATOM 711 C CA . GLN A 1 92 ? 0.246 7.644 -4.425 1.00 94.31 92 GLN A CA 1
ATOM 712 C C . GLN A 1 92 ? 0.509 7.007 -3.060 1.00 94.31 92 GLN A C 1
ATOM 714 O O . GLN A 1 92 ? -0.440 6.689 -2.336 1.00 94.31 92 GLN A O 1
ATOM 719 N N . LEU A 1 93 ? 1.776 6.893 -2.644 1.00 92.81 93 LEU A N 1
ATOM 720 C CA . LEU A 1 93 ? 2.085 6.479 -1.279 1.00 92.81 93 LEU A CA 1
ATOM 721 C C . LEU A 1 93 ? 1.503 7.475 -0.277 1.00 92.81 93 LEU A C 1
ATOM 723 O O . LEU A 1 93 ? 0.831 7.072 0.665 1.00 92.81 93 LEU A O 1
ATOM 727 N N . SER A 1 94 ? 1.722 8.775 -0.484 1.00 93.25 94 SER A N 1
ATOM 728 C CA . SER A 1 94 ? 1.203 9.816 0.406 1.00 93.25 94 SER A CA 1
ATOM 729 C C . SER A 1 94 ? -0.321 9.747 0.523 1.00 93.25 94 SER A C 1
ATOM 731 O O . SER A 1 94 ? -0.852 9.810 1.632 1.00 93.25 94 SER A O 1
ATOM 733 N N . ALA A 1 95 ? -1.028 9.557 -0.596 1.00 95.06 95 ALA A N 1
ATOM 734 C CA . ALA A 1 95 ? -2.476 9.360 -0.601 1.00 95.06 95 ALA A CA 1
ATOM 735 C C . ALA A 1 95 ? -2.888 8.114 0.204 1.00 95.06 95 ALA A C 1
ATOM 737 O O . ALA A 1 95 ? -3.797 8.187 1.032 1.00 95.06 95 ALA A O 1
ATOM 738 N N . SER A 1 96 ? -2.165 7.007 0.036 1.00 95.19 96 SER A N 1
ATOM 739 C CA . SER A 1 96 ? -2.387 5.754 0.766 1.00 95.19 96 SER A CA 1
ATOM 740 C C . SER A 1 96 ? -2.189 5.915 2.279 1.00 95.19 96 SER A C 1
ATOM 742 O O . SER A 1 96 ? -3.053 5.521 3.063 1.00 95.19 96 SER A O 1
ATOM 744 N N . LEU A 1 97 ? -1.104 6.570 2.711 1.00 95.56 97 LEU A N 1
ATOM 745 C CA . LEU A 1 97 ? -0.845 6.838 4.131 1.00 95.56 97 LEU A CA 1
ATOM 746 C C . LEU A 1 97 ? -1.913 7.757 4.737 1.00 95.56 97 LEU A C 1
ATOM 748 O O . LEU A 1 97 ? -2.382 7.511 5.848 1.00 95.56 97 LEU A O 1
ATOM 752 N N . LYS A 1 98 ? -2.347 8.790 4.000 1.00 96.38 98 LYS A N 1
ATOM 753 C CA . LYS A 1 98 ? -3.451 9.668 4.422 1.00 96.38 98 LYS A CA 1
ATOM 754 C C . LYS A 1 98 ? -4.755 8.894 4.584 1.00 96.38 98 LYS A C 1
ATOM 756 O O . LYS A 1 98 ? -5.485 9.151 5.536 1.00 96.38 98 LYS A O 1
ATOM 761 N N . ARG A 1 99 ? -5.032 7.941 3.692 1.00 97.69 99 ARG A N 1
ATOM 762 C CA . ARG A 1 99 ? -6.224 7.089 3.750 1.00 97.69 99 ARG A CA 1
ATOM 763 C C . ARG A 1 99 ? -6.210 6.197 4.997 1.00 97.69 99 ARG A C 1
ATOM 765 O O . ARG A 1 99 ? -7.165 6.230 5.764 1.00 97.69 99 ARG A O 1
ATOM 772 N N . ILE A 1 100 ? -5.088 5.525 5.276 1.00 96.94 100 ILE A N 1
ATOM 773 C CA . ILE A 1 100 ? -4.896 4.719 6.498 1.00 96.94 100 ILE A CA 1
ATOM 774 C C . ILE A 1 100 ? -5.036 5.577 7.765 1.00 96.94 100 ILE A C 1
ATOM 776 O O . ILE A 1 100 ? -5.714 5.180 8.711 1.00 96.94 100 ILE A O 1
ATOM 780 N N . HIS A 1 101 ? -4.439 6.772 7.786 1.00 96.38 101 HIS A N 1
ATOM 781 C CA . HIS A 1 101 ? -4.598 7.693 8.913 1.00 96.38 101 HIS A CA 1
ATOM 782 C C . HIS A 1 101 ? -6.062 8.134 9.080 1.00 96.38 101 HIS A C 1
ATOM 784 O O . HIS A 1 101 ? -6.578 8.200 10.196 1.00 96.38 101 HIS A O 1
ATOM 790 N N . GLY A 1 102 ? -6.754 8.394 7.965 1.00 97.00 102 GLY A N 1
ATOM 791 C CA . GLY A 1 102 ? -8.173 8.750 7.924 1.00 97.00 102 GLY A CA 1
ATOM 792 C C . GLY A 1 102 ? -9.100 7.665 8.475 1.00 97.00 102 GLY A C 1
ATOM 793 O O . GLY A 1 102 ? -10.154 7.990 9.015 1.00 97.00 102 GLY A O 1
ATOM 794 N N . PHE A 1 103 ? -8.686 6.398 8.431 1.00 96.81 103 PHE A N 1
ATOM 795 C CA . PHE A 1 103 ? -9.417 5.290 9.047 1.00 96.81 103 PHE A CA 1
ATOM 796 C C . PHE A 1 103 ? -9.365 5.286 10.582 1.00 96.81 103 PHE A C 1
ATOM 798 O O . PHE A 1 103 ? -10.154 4.595 11.217 1.00 96.81 103 PHE A O 1
ATOM 805 N N . GLY A 1 104 ? -8.477 6.073 11.198 1.00 95.88 104 GLY A N 1
ATOM 806 C CA . GLY A 1 104 ? -8.354 6.192 12.654 1.00 95.88 104 GLY A CA 1
ATOM 807 C C . GLY A 1 104 ? -7.046 5.647 13.226 1.00 95.88 104 GLY A C 1
ATOM 808 O O . GLY A 1 104 ? -6.815 5.787 14.427 1.00 95.88 104 GLY A O 1
ATOM 809 N N . VAL A 1 105 ? -6.170 5.083 12.387 1.00 96.94 105 VAL A N 1
ATOM 810 C CA . VAL A 1 105 ? -4.826 4.656 12.796 1.00 96.94 105 VAL A CA 1
ATOM 811 C C . VAL A 1 105 ? -3.936 5.884 12.987 1.00 96.94 105 VAL A C 1
ATOM 813 O O . VAL A 1 105 ? -3.586 6.571 12.031 1.00 96.94 105 VAL A O 1
ATOM 816 N N . ARG A 1 106 ? -3.558 6.184 14.234 1.00 95.19 106 ARG A N 1
ATOM 817 C CA . ARG A 1 106 ? -2.833 7.428 14.564 1.00 95.19 106 ARG A CA 1
ATOM 818 C C . ARG A 1 106 ? -1.327 7.349 14.357 1.00 95.19 106 ARG A C 1
ATOM 820 O O . ARG A 1 106 ? -0.681 8.386 14.237 1.00 95.19 106 ARG A O 1
ATOM 827 N N . LYS A 1 107 ? -0.768 6.140 14.338 1.00 97.19 107 LYS A N 1
ATOM 828 C CA . LYS A 1 107 ? 0.671 5.897 14.219 1.00 97.19 107 LYS A CA 1
ATOM 829 C C . LYS A 1 107 ? 0.943 5.126 12.936 1.00 97.19 107 LYS A C 1
ATOM 831 O O . LYS A 1 107 ? 0.418 4.031 12.747 1.00 97.19 107 LYS A O 1
ATOM 836 N N . ILE A 1 108 ? 1.773 5.691 12.068 1.00 95.50 108 ILE A N 1
ATOM 837 C CA . ILE A 1 108 ? 2.168 5.072 10.805 1.00 95.50 108 ILE A CA 1
ATOM 838 C C . ILE A 1 108 ? 3.690 5.066 10.736 1.00 95.50 108 ILE A C 1
ATOM 840 O O . ILE A 1 108 ? 4.317 6.117 10.837 1.00 95.50 108 ILE A O 1
ATOM 844 N N . ALA A 1 109 ? 4.268 3.884 10.551 1.00 93.62 109 ALA A N 1
ATOM 845 C CA . ALA A 1 109 ? 5.677 3.704 10.245 1.00 93.62 109 ALA A CA 1
ATOM 846 C C . ALA A 1 109 ? 5.804 3.312 8.770 1.00 93.62 109 ALA A C 1
ATOM 848 O O . ALA A 1 109 ? 5.209 2.323 8.338 1.00 93.62 109 ALA A O 1
ATOM 849 N N . SER A 1 110 ? 6.564 4.086 7.995 1.00 86.62 110 SER A N 1
ATOM 850 C CA . SER A 1 110 ? 6.787 3.826 6.572 1.00 86.62 110 SER A CA 1
ATOM 851 C C . SER A 1 110 ? 8.252 3.522 6.285 1.00 86.62 110 SER A C 1
ATOM 853 O O . SER A 1 110 ? 9.115 4.323 6.637 1.00 86.62 110 SER A O 1
ATOM 855 N N . PHE A 1 111 ? 8.526 2.418 5.592 1.00 82.62 111 PHE A N 1
ATOM 856 C CA . PHE A 1 111 ? 9.874 2.046 5.164 1.00 82.62 111 PHE A CA 1
ATOM 857 C C . PHE A 1 111 ? 9.974 2.054 3.646 1.00 82.62 111 PHE A C 1
ATOM 859 O O . PHE A 1 111 ? 9.163 1.443 2.954 1.00 82.62 111 PHE A O 1
ATOM 866 N N . PHE A 1 112 ? 11.007 2.717 3.138 1.00 73.06 112 PHE A N 1
ATOM 867 C CA . PHE A 1 112 ? 11.391 2.664 1.736 1.00 73.06 112 PHE A CA 1
ATOM 868 C C . PHE A 1 112 ? 12.667 1.850 1.619 1.00 73.06 112 PHE A C 1
ATOM 870 O O . PHE A 1 112 ? 13.743 2.310 2.006 1.00 73.06 112 PHE A O 1
ATOM 877 N N . LYS A 1 113 ? 12.575 0.646 1.055 1.00 66.75 113 LYS A N 1
ATOM 878 C CA . L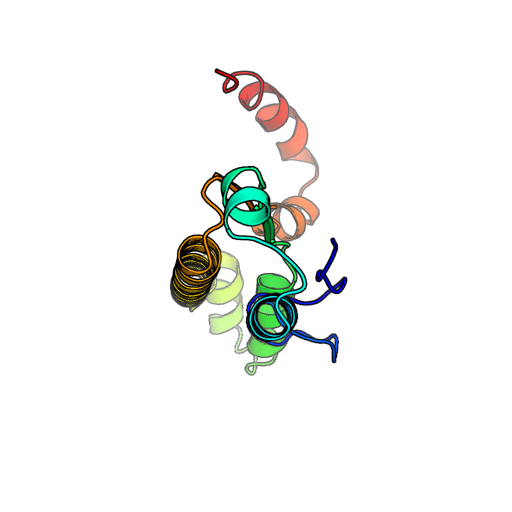YS A 1 113 ? 13.786 -0.065 0.657 1.00 66.75 113 LYS A CA 1
ATOM 879 C C . LYS A 1 113 ? 14.218 0.504 -0.687 1.00 66.75 113 LYS A C 1
ATOM 881 O O . LYS A 1 113 ? 13.653 0.154 -1.722 1.00 66.75 113 LYS A O 1
ATOM 886 N N . ASN A 1 114 ? 15.184 1.421 -0.660 1.00 55.19 114 ASN A N 1
ATOM 887 C CA . ASN A 1 114 ? 15.717 2.042 -1.866 1.00 55.19 114 ASN A CA 1
ATOM 888 C C . ASN A 1 114 ? 16.466 0.995 -2.711 1.00 55.19 114 ASN A C 1
ATOM 890 O O . ASN A 1 114 ? 17.656 0.755 -2.527 1.00 55.19 114 ASN A O 1
ATOM 894 N N . LEU A 1 115 ? 15.744 0.330 -3.614 1.00 51.97 115 LEU A N 1
ATOM 895 C CA . LEU A 1 115 ? 16.302 -0.688 -4.504 1.00 51.97 115 LEU A CA 1
ATOM 896 C C . LEU A 1 115 ? 16.927 -0.090 -5.772 1.00 51.97 115 LEU A C 1
ATOM 898 O O . LEU A 1 115 ? 17.546 -0.833 -6.525 1.00 51.97 115 LEU A O 1
ATOM 902 N N . PHE A 1 116 ? 16.821 1.227 -5.994 1.00 48.03 116 PHE A N 1
ATOM 903 C CA . PHE A 1 116 ? 17.519 1.891 -7.102 1.00 48.03 116 PHE A CA 1
ATOM 904 C C . PHE A 1 116 ? 19.031 1.622 -7.035 1.00 48.03 116 PHE A C 1
ATOM 906 O O . PHE A 1 116 ? 19.686 1.375 -8.045 1.00 48.03 116 PHE A O 1
ATOM 913 N N . LEU A 1 117 ? 19.558 1.557 -5.812 1.00 45.34 117 LEU A N 1
ATOM 914 C CA . LEU A 1 117 ? 20.957 1.273 -5.539 1.00 45.34 117 LEU A CA 1
ATOM 915 C C . LEU A 1 117 ? 21.318 -0.209 -5.719 1.00 45.34 117 LEU A C 1
ATOM 917 O O . LEU A 1 117 ? 22.416 -0.494 -6.165 1.00 45.34 117 LEU A O 1
ATOM 921 N N . LEU A 1 118 ? 20.426 -1.178 -5.486 1.00 40.75 118 LEU A N 1
ATOM 922 C CA . LEU A 1 118 ? 20.813 -2.591 -5.635 1.00 40.75 118 LEU A CA 1
ATOM 923 C C . LEU A 1 118 ? 21.027 -2.997 -7.102 1.00 40.75 118 LEU A C 1
ATOM 925 O O . LEU A 1 118 ? 21.931 -3.775 -7.389 1.00 40.75 118 LEU A O 1
ATOM 929 N N . SER A 1 119 ? 20.237 -2.451 -8.034 1.00 40.50 119 SER A N 1
ATOM 930 C CA . SER A 1 119 ? 20.432 -2.697 -9.470 1.00 40.50 119 SER A CA 1
ATOM 931 C C . SER A 1 119 ? 21.602 -1.909 -10.066 1.00 40.50 119 SER A C 1
ATOM 933 O O . SER A 1 119 ? 22.197 -2.372 -11.032 1.00 40.50 119 SER A O 1
ATOM 935 N N . ALA A 1 120 ? 21.944 -0.745 -9.497 1.00 39.31 120 ALA A N 1
ATOM 936 C CA . ALA A 1 120 ? 23.071 0.077 -9.946 1.00 39.31 120 ALA A CA 1
ATOM 937 C C . ALA A 1 120 ? 24.421 -0.386 -9.356 1.00 39.31 120 ALA A C 1
ATOM 939 O O . ALA A 1 120 ? 25.423 -0.414 -10.063 1.00 39.31 120 ALA A O 1
ATOM 940 N N . ILE A 1 121 ? 24.450 -0.819 -8.088 1.00 39.38 121 ILE A N 1
ATOM 941 C CA . ILE A 1 121 ? 25.660 -1.296 -7.390 1.00 39.38 121 ILE A CA 1
ATOM 942 C C . ILE A 1 121 ? 26.030 -2.731 -7.809 1.00 39.38 121 ILE A C 1
ATOM 944 O O . ILE A 1 121 ? 27.199 -3.107 -7.769 1.00 39.38 121 ILE A O 1
ATOM 948 N N . ALA A 1 122 ? 25.077 -3.528 -8.310 1.00 40.94 122 ALA A N 1
ATOM 949 C CA . ALA A 1 122 ? 25.373 -4.836 -8.906 1.00 40.94 122 ALA A CA 1
ATOM 950 C C . ALA A 1 122 ? 26.293 -4.762 -10.150 1.00 40.94 122 ALA A C 1
ATOM 952 O O . ALA A 1 122 ? 26.739 -5.801 -10.634 1.00 40.94 122 ALA A O 1
ATOM 953 N N . ALA A 1 123 ? 26.600 -3.558 -10.654 1.00 42.72 123 ALA A N 1
ATOM 954 C CA . ALA A 1 123 ? 27.503 -3.326 -11.778 1.00 42.72 123 ALA A CA 1
ATOM 955 C C . ALA A 1 123 ? 28.958 -2.979 -11.383 1.00 42.72 123 ALA A C 1
ATOM 957 O O . ALA A 1 123 ? 29.801 -2.879 -12.272 1.00 42.72 123 ALA A O 1
ATOM 958 N N . SER A 1 124 ? 29.291 -2.791 -10.096 1.00 39.25 124 SER A N 1
ATOM 959 C CA . SER A 1 124 ? 30.637 -2.349 -9.686 1.00 39.25 124 SER A CA 1
ATOM 960 C C . SER A 1 124 ? 30.989 -2.758 -8.241 1.00 39.25 124 SER A C 1
ATOM 962 O O . SER A 1 124 ? 30.515 -2.138 -7.289 1.00 39.25 124 SER A O 1
ATOM 964 N N . PRO A 1 125 ? 31.846 -3.781 -8.035 1.00 44.41 125 PRO A N 1
ATOM 965 C CA . PRO A 1 125 ? 32.226 -4.261 -6.698 1.00 44.41 125 PRO A CA 1
ATOM 966 C C . PRO A 1 125 ? 33.085 -3.293 -5.860 1.00 44.41 125 PRO A C 1
ATOM 968 O O . PRO A 1 125 ? 33.183 -3.461 -4.646 1.00 44.41 125 PRO A O 1
ATOM 971 N N . ASN A 1 126 ? 33.725 -2.291 -6.471 1.00 42.50 126 ASN A N 1
ATOM 972 C CA . ASN A 1 126 ? 34.834 -1.567 -5.831 1.00 42.50 126 ASN A CA 1
ATOM 973 C C . ASN A 1 126 ? 34.418 -0.346 -4.990 1.00 42.50 126 ASN A C 1
ATOM 975 O O . ASN A 1 126 ? 35.238 0.176 -4.239 1.00 42.50 126 ASN A O 1
ATOM 979 N N . GLU A 1 127 ? 33.161 0.091 -5.055 1.00 43.66 127 GLU A N 1
ATOM 980 C CA . GLU A 1 127 ? 32.669 1.255 -4.291 1.00 43.66 127 GLU A CA 1
ATOM 981 C C . GLU A 1 127 ? 32.018 0.869 -2.949 1.00 43.66 127 GLU A C 1
ATOM 983 O O . GLU A 1 127 ? 31.727 1.729 -2.116 1.00 43.66 127 GLU A O 1
ATOM 988 N N . LEU A 1 128 ? 31.855 -0.436 -2.693 1.00 40.03 128 LEU A N 1
ATOM 989 C CA . LEU A 1 128 ? 31.210 -0.975 -1.491 1.00 40.03 128 LEU A CA 1
ATOM 990 C C . LEU A 1 128 ? 31.929 -0.584 -0.189 1.00 40.03 128 LEU A C 1
ATOM 992 O O . LEU A 1 128 ? 31.276 -0.347 0.821 1.00 40.03 128 LEU A O 1
ATOM 996 N N . ILE A 1 129 ? 33.258 -0.473 -0.191 1.00 41.84 129 ILE A N 1
ATOM 997 C CA . ILE A 1 129 ? 34.043 -0.309 1.047 1.00 41.84 129 ILE A CA 1
ATOM 998 C C . ILE A 1 129 ? 33.964 1.122 1.611 1.00 41.84 129 ILE A C 1
ATOM 1000 O O . ILE A 1 129 ? 34.084 1.313 2.817 1.00 41.84 129 ILE A O 1
ATOM 1004 N N . GLN A 1 130 ? 33.711 2.129 0.771 1.00 40.56 130 GLN A N 1
ATOM 1005 C CA . GLN A 1 130 ? 33.689 3.532 1.207 1.00 40.56 130 GLN A CA 1
ATOM 1006 C C . GLN A 1 130 ? 32.318 3.976 1.739 1.00 40.56 130 GLN A C 1
ATOM 1008 O O . GLN A 1 130 ? 32.249 4.863 2.586 1.00 40.56 130 GLN A O 1
ATOM 1013 N N . PHE A 1 131 ? 31.223 3.346 1.294 1.00 39.25 131 PHE A N 1
ATOM 1014 C CA . PHE A 1 131 ? 29.872 3.767 1.680 1.00 39.25 131 PHE A CA 1
ATOM 1015 C C . PHE A 1 131 ? 29.383 3.136 2.996 1.00 39.25 131 PHE A C 1
ATOM 1017 O O . PHE A 1 131 ? 28.715 3.814 3.775 1.00 39.25 131 PHE A O 1
ATOM 1024 N N . TYR A 1 132 ? 29.790 1.896 3.319 1.00 35.03 132 TYR A N 1
ATOM 1025 C CA . TYR A 1 132 ? 29.500 1.301 4.638 1.00 35.03 132 TYR A CA 1
ATOM 1026 C C . TYR A 1 132 ? 30.105 2.107 5.802 1.00 35.03 132 TYR A C 1
ATOM 1028 O O . TYR A 1 132 ? 29.585 2.052 6.909 1.00 35.03 132 TYR A O 1
ATOM 1036 N N . ALA A 1 133 ? 31.141 2.914 5.554 1.00 38.31 133 ALA A N 1
ATOM 1037 C CA . ALA A 1 133 ? 31.759 3.765 6.569 1.00 38.31 133 ALA A CA 1
ATOM 1038 C C . ALA A 1 133 ? 30.965 5.053 6.894 1.00 38.31 133 ALA A C 1
ATOM 1040 O O . ALA A 1 133 ? 31.302 5.733 7.860 1.00 38.31 133 ALA A O 1
ATOM 1041 N N . GLN A 1 134 ? 29.931 5.413 6.117 1.00 38.84 134 GLN A N 1
ATOM 1042 C CA . GLN A 1 134 ? 29.193 6.679 6.289 1.00 38.84 134 GLN A CA 1
ATOM 1043 C C . GLN A 1 134 ? 27.754 6.530 6.801 1.00 38.84 134 GLN A C 1
ATOM 1045 O O . GLN A 1 134 ? 27.163 7.527 7.208 1.00 38.84 134 GLN A O 1
ATOM 1050 N N . THR A 1 135 ? 27.175 5.326 6.820 1.00 35.38 135 THR A N 1
ATOM 1051 C CA . THR A 1 135 ? 25.773 5.127 7.244 1.00 35.38 135 THR A CA 1
ATOM 1052 C C . THR A 1 135 ? 25.589 4.766 8.721 1.00 35.38 135 THR A C 1
ATOM 1054 O O . THR A 1 135 ? 24.451 4.683 9.174 1.00 35.38 135 THR A O 1
ATOM 1057 N N . ASP A 1 136 ? 26.670 4.617 9.492 1.00 33.12 136 ASP A N 1
ATOM 1058 C CA . ASP A 1 136 ? 26.613 4.345 10.941 1.00 33.12 136 ASP A CA 1
ATOM 1059 C C . ASP A 1 136 ? 26.344 5.597 11.807 1.00 33.12 136 ASP A C 1
ATOM 1061 O O . ASP A 1 136 ? 26.339 5.515 13.033 1.00 33.12 136 ASP A O 1
ATOM 1065 N N . SER A 1 137 ? 26.099 6.768 11.210 1.00 35.22 137 SER A N 1
ATOM 1066 C CA . SER A 1 137 ? 26.038 8.048 11.937 1.00 35.22 137 SER A CA 1
AT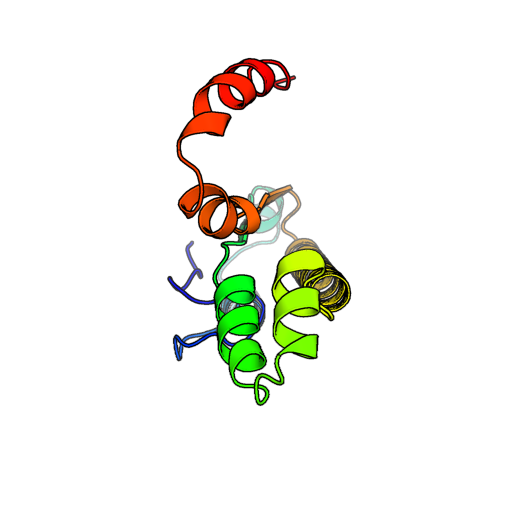OM 1067 C C . SER A 1 137 ? 24.667 8.732 12.007 1.00 35.22 137 SER A C 1
ATOM 1069 O O . SER A 1 137 ? 24.585 9.840 12.533 1.00 35.22 137 SER A O 1
ATOM 1071 N N . TYR A 1 138 ? 23.573 8.092 11.582 1.00 33.06 138 TYR A N 1
ATOM 1072 C CA . TYR A 1 138 ? 22.229 8.674 11.735 1.00 33.06 138 TYR A CA 1
ATOM 1073 C C . TYR A 1 138 ? 21.227 7.698 12.358 1.00 33.06 138 TYR A C 1
ATOM 1075 O O . TYR A 1 138 ? 20.290 7.230 11.717 1.00 33.06 138 TYR A O 1
ATOM 1083 N N . TYR A 1 139 ? 21.424 7.447 13.653 1.00 33.59 139 TYR A N 1
ATOM 1084 C CA . TYR A 1 139 ? 20.367 7.058 14.585 1.00 33.59 139 TYR A CA 1
ATOM 1085 C C . TYR A 1 139 ? 20.358 8.048 15.754 1.00 33.59 139 TYR A C 1
ATOM 1087 O O . TYR A 1 139 ? 21.238 8.006 16.611 1.00 33.59 139 TYR A O 1
ATOM 1095 N N . CYS A 1 140 ? 19.372 8.944 15.757 1.00 34.09 140 CYS A N 1
ATOM 1096 C CA . CYS A 1 140 ? 18.793 9.586 16.938 1.00 34.09 140 CYS A CA 1
ATOM 1097 C C . CYS A 1 140 ? 17.409 10.113 16.549 1.00 34.09 140 CYS A C 1
ATOM 1099 O O . CYS A 1 140 ? 17.334 10.831 15.525 1.00 34.09 140 CYS A O 1
#

Radius of gyration: 18.71 Å; chains: 1; bounding box: 53×22×51 Å

Secondary structure (DSSP, 8-state):
---PPTT--SS--SS-S--HHHHHHHHHHHHHTT-S-HHHHHH-EEEEEE-THHHHHHHHHHTTS---HHHHHHHHHH-TTHHHHHHHHHHHHHHHHHHHHHTT--EEEEEE--THHHHHHTT-GGGHHHHTTTGGG---

Organism: NCBI:txid2182728

pLDDT: mean 76.26, std 22.6, range [33.06, 98.38]